Protein AF-A0A4R2JTP0-F1 (afdb_monomer_lite)

Foldseek 3Di:
DDDPDPPDQDWAWAKKWKDQFAPGHTDMFGADVNHGDDDDDPPPCPLQCCLCAPPCFVPVDFQQCSSDVPDDRPDTSQCRQCPPNNQKGKMKIKIKIAGPVRKIKMKIKIWMDGPPDPDIDIDIDIDTDDEPPPAHQADPVSGGDDPVVRVVD

Sequence (153 aa):
MTDLSVHSGRFRPVRAGVVNLWDYRDEEFVFADGRLVLRGPNGSGKTKALEVLFPFVLDGRIEPRRLNPFAGEDRTMKSNLLYRKQETAHAYVWLEFGHSSGEAVTVGVGLRAQRHNDKVTRWYFVVDGRVGVDFSLLGLDDRPLTRKQLVAQ

Secondary structure (DSSP, 8-state):
--------S--EEEEEEEEEETTEEEEEEE-BTTB-----STTSSHHHHHHHHTTHHHH----HHHH-TTS-TT--HHHHHTGGG-SEEEEEEEEEEE-TTS-EEEEEEEEEEETTEEEEEEEEEEEES-BTTTB-SB-TTSPBPPHHHHHT-

pLDDT: mean 90.58, std 12.99, range [40.12, 98.75]

Organism: NCBI:txid1213861

InterPro domains:
  IPR027417 P-loop containing nucleoside triphosphate hydrolase [G3DSA:3.40.50.300] (15-134)
  IPR027417 P-loop containing nucleoside triphosphate hydrolase [SSF52540] (24-129)

Structure (mmCIF, N/CA/C/O backbone):
data_AF-A0A4R2JTP0-F1
#
_entry.id   AF-A0A4R2JTP0-F1
#
loop_
_atom_site.group_PDB
_atom_site.id
_atom_site.type_symbol
_atom_site.label_atom_id
_atom_site.label_alt_id
_atom_site.label_comp_id
_atom_site.label_asym_id
_atom_site.label_entity_id
_atom_site.label_seq_id
_atom_site.pdbx_PDB_ins_code
_atom_site.Cartn_x
_atom_site.Cartn_y
_atom_site.Cartn_z
_atom_site.occupancy
_atom_site.B_iso_or_equiv
_atom_site.auth_seq_id
_atom_site.auth_comp_id
_atom_site.auth_asym_id
_atom_site.auth_atom_id
_atom_site.pdbx_PDB_model_num
ATOM 1 N N . MET A 1 1 ? -22.615 -23.995 25.212 1.00 42.88 1 MET A N 1
ATOM 2 C CA . MET A 1 1 ? -21.839 -23.666 24.000 1.00 42.88 1 MET A CA 1
ATOM 3 C C . MET A 1 1 ? -21.097 -22.388 24.323 1.00 42.88 1 MET A C 1
ATOM 5 O O . MET A 1 1 ? -21.722 -21.350 24.465 1.00 42.88 1 MET A O 1
ATOM 9 N N . THR A 1 2 ? -19.834 -22.543 24.696 1.00 40.12 2 THR A N 1
ATOM 10 C CA . THR A 1 2 ? -19.049 -21.566 25.452 1.00 40.12 2 THR A CA 1
ATOM 11 C C . THR A 1 2 ? -18.760 -20.335 24.603 1.00 40.12 2 THR A C 1
ATOM 13 O O . THR A 1 2 ? -18.307 -20.462 23.469 1.00 40.12 2 THR A O 1
ATOM 16 N N . ASP A 1 3 ? -19.063 -19.175 25.182 1.00 43.03 3 ASP A N 1
ATOM 17 C CA . ASP A 1 3 ? -18.752 -17.832 24.707 1.00 43.03 3 ASP A CA 1
ATOM 18 C C . ASP A 1 3 ? -17.303 -17.773 24.200 1.00 43.03 3 ASP A C 1
ATOM 20 O O . ASP A 1 3 ? -16.346 -17.870 24.976 1.00 43.03 3 ASP A O 1
ATOM 24 N N . LEU A 1 4 ? -17.148 -17.696 22.875 1.00 50.38 4 LEU A N 1
ATOM 25 C CA . LEU A 1 4 ? -15.870 -17.479 22.206 1.00 50.38 4 LEU A CA 1
ATOM 26 C C . LEU A 1 4 ? -15.498 -16.015 22.386 1.00 50.38 4 LEU A C 1
ATOM 28 O O . LEU A 1 4 ? -15.491 -15.237 21.441 1.00 50.38 4 LEU A O 1
ATOM 32 N N . SER A 1 5 ? -15.160 -15.678 23.625 1.00 46.91 5 SER A N 1
ATOM 33 C CA . SER A 1 5 ? -14.321 -14.559 23.997 1.00 46.91 5 SER A CA 1
ATOM 34 C C . SER A 1 5 ? -14.683 -13.224 23.342 1.00 46.91 5 SER A C 1
ATOM 36 O O . SER A 1 5 ? -14.262 -12.908 22.226 1.00 46.91 5 SER A O 1
ATOM 38 N N . VAL A 1 6 ? -15.300 -12.353 24.135 1.00 51.41 6 VAL A N 1
ATOM 39 C CA . VAL A 1 6 ? -15.104 -10.902 24.049 1.00 51.41 6 VAL A CA 1
ATOM 40 C C . VAL A 1 6 ? -13.600 -10.616 24.186 1.00 51.41 6 VAL A C 1
ATOM 42 O O . VAL A 1 6 ? -13.085 -10.275 25.248 1.00 51.41 6 VAL A O 1
ATOM 45 N N . HIS A 1 7 ? -12.828 -10.842 23.127 1.00 51.69 7 HIS A N 1
ATOM 46 C CA . HIS A 1 7 ? -11.401 -10.591 23.136 1.00 51.69 7 HIS A CA 1
ATOM 47 C C . HIS A 1 7 ? -11.150 -9.147 22.725 1.00 51.69 7 HIS A C 1
ATOM 49 O O . HIS A 1 7 ? -10.840 -8.855 21.576 1.00 51.69 7 HIS A O 1
ATOM 55 N N . SER A 1 8 ? -11.159 -8.314 23.769 1.00 58.25 8 SER A N 1
ATOM 56 C CA . SER A 1 8 ? -10.187 -7.250 24.017 1.00 58.25 8 SER A CA 1
ATOM 57 C C . SER A 1 8 ? -10.292 -6.038 23.099 1.00 58.25 8 SER A C 1
ATOM 59 O O . SER A 1 8 ? -10.086 -6.160 21.899 1.00 58.25 8 SER A O 1
ATOM 61 N N . GLY A 1 9 ? -10.459 -4.855 23.699 1.00 74.44 9 GLY A N 1
ATOM 62 C CA . GLY A 1 9 ? -10.287 -3.549 23.057 1.00 74.44 9 GLY A CA 1
ATOM 63 C C . GLY A 1 9 ? -8.864 -3.327 22.520 1.00 74.44 9 GLY A C 1
ATOM 64 O O . GLY A 1 9 ? -8.085 -2.547 23.052 1.00 74.44 9 GLY A O 1
ATOM 65 N N . ARG A 1 10 ? -8.487 -4.093 21.498 1.00 90.81 10 ARG A N 1
ATOM 66 C CA . ARG A 1 10 ? -7.227 -4.032 20.764 1.00 90.81 10 ARG A CA 1
ATOM 67 C C . ARG A 1 10 ? -7.553 -3.855 19.297 1.00 90.81 10 ARG A C 1
ATOM 69 O O . ARG A 1 10 ? -8.501 -4.445 18.784 1.00 90.81 10 ARG A O 1
ATOM 76 N N . PHE A 1 11 ? -6.707 -3.093 18.630 1.00 95.62 11 PHE A N 1
ATOM 77 C CA . PHE A 1 11 ? -6.718 -2.983 17.186 1.00 95.62 11 PHE A CA 1
ATOM 78 C C . PHE A 1 11 ? -6.391 -4.334 16.541 1.00 95.62 11 PHE A C 1
ATOM 80 O O . PHE A 1 11 ? -5.451 -5.024 16.948 1.00 95.62 11 PHE A O 1
ATOM 87 N N . ARG A 1 12 ? -7.176 -4.715 15.532 1.00 96.62 12 ARG A N 1
ATOM 88 C CA . ARG A 1 12 ? -6.968 -5.916 14.711 1.00 96.62 12 ARG A CA 1
ATOM 89 C C . ARG A 1 12 ? -6.923 -5.523 13.243 1.00 96.62 12 ARG A C 1
ATOM 91 O O . ARG A 1 12 ? -7.680 -4.634 12.868 1.00 96.62 12 ARG A O 1
ATOM 98 N N . PRO A 1 13 ? -6.094 -6.169 12.408 1.00 97.50 13 PRO A N 1
ATOM 99 C CA . PRO A 1 13 ? -6.123 -5.903 10.979 1.00 97.50 13 PRO A CA 1
ATOM 100 C C . PRO A 1 13 ? -7.497 -6.289 10.420 1.00 97.50 13 PRO A C 1
ATOM 102 O O . PRO A 1 13 ? -8.005 -7.375 10.706 1.00 97.50 13 PRO A O 1
ATOM 105 N N . VAL A 1 14 ? -8.104 -5.383 9.661 1.00 98.06 14 VAL A N 1
ATOM 106 C CA . VAL A 1 14 ? -9.443 -5.558 9.070 1.00 98.06 14 VAL A CA 1
ATOM 107 C C . VAL A 1 14 ? -9.396 -5.518 7.551 1.00 98.06 14 VAL A C 1
ATOM 109 O O . VAL A 1 14 ? -10.106 -6.281 6.895 1.00 98.06 14 VAL A O 1
ATOM 112 N N . ARG A 1 15 ? -8.518 -4.685 6.987 1.00 98.06 15 ARG A N 1
ATOM 113 C CA . ARG A 1 15 ? -8.295 -4.564 5.549 1.00 98.06 15 ARG A CA 1
ATOM 114 C C . ARG A 1 15 ? -6.833 -4.285 5.264 1.00 98.06 15 ARG A C 1
ATOM 116 O O . ARG A 1 15 ? -6.119 -3.753 6.106 1.00 98.06 15 ARG A O 1
ATOM 123 N N . ALA A 1 16 ? -6.390 -4.626 4.072 1.00 98.50 16 ALA A N 1
ATOM 124 C CA . ALA A 1 16 ? -5.113 -4.194 3.538 1.00 98.50 16 ALA A CA 1
ATOM 125 C C . ALA A 1 16 ? -5.263 -3.970 2.042 1.00 98.50 16 ALA A C 1
ATOM 127 O O . ALA A 1 16 ? -6.181 -4.519 1.437 1.00 98.50 16 ALA A O 1
ATOM 128 N N . GLY A 1 17 ? -4.351 -3.234 1.427 1.00 98.00 17 GLY A N 1
ATOM 129 C CA . GLY A 1 17 ? -4.448 -3.019 -0.006 1.00 98.00 17 GLY A CA 1
ATOM 130 C C . GLY A 1 17 ? -3.147 -2.641 -0.677 1.00 98.00 17 GLY A C 1
ATOM 131 O O . GLY A 1 17 ? -2.144 -2.307 -0.036 1.00 98.00 17 GLY A O 1
ATOM 132 N N . VAL A 1 18 ? -3.182 -2.749 -2.000 1.00 98.12 18 VAL A N 1
ATOM 133 C CA . VAL A 1 18 ? -2.064 -2.498 -2.904 1.00 98.12 18 VAL A CA 1
ATOM 134 C C . VAL A 1 18 ? -2.559 -1.628 -4.053 1.00 98.12 18 VAL A C 1
ATOM 136 O O . VAL A 1 18 ? -3.435 -2.026 -4.817 1.00 98.12 18 VAL A O 1
ATOM 139 N N . VAL A 1 19 ? -1.954 -0.452 -4.195 1.00 98.12 19 VAL A N 1
ATOM 140 C CA . VAL A 1 19 ? -2.316 0.557 -5.191 1.00 98.12 19 VAL A CA 1
ATOM 141 C C . VAL A 1 19 ? -1.153 0.763 -6.155 1.00 98.12 19 VAL A C 1
ATOM 143 O O . VAL A 1 19 ? -0.056 1.129 -5.725 1.00 98.12 19 VAL A O 1
ATOM 146 N N . ASN A 1 20 ? -1.404 0.570 -7.452 1.00 97.00 20 ASN A N 1
ATOM 147 C CA . ASN A 1 20 ? -0.473 0.769 -8.571 1.00 97.00 20 ASN A CA 1
ATOM 148 C C . ASN A 1 20 ? 0.919 0.141 -8.359 1.00 97.00 20 ASN A C 1
ATOM 150 O O . ASN A 1 20 ? 1.955 0.771 -8.587 1.00 97.00 20 ASN A O 1
ATOM 154 N N . LEU A 1 21 ? 0.952 -1.109 -7.898 1.00 95.38 21 LEU A N 1
ATOM 155 C CA . LEU A 1 21 ? 2.185 -1.865 -7.702 1.00 95.38 21 LEU A CA 1
ATOM 156 C C . LEU A 1 21 ? 2.069 -3.221 -8.386 1.00 95.38 21 LEU A C 1
ATOM 158 O O . LEU A 1 21 ? 1.197 -4.023 -8.057 1.00 95.38 21 LEU A O 1
ATOM 162 N N . TRP A 1 22 ? 2.992 -3.500 -9.309 1.00 92.81 22 TRP A N 1
ATOM 163 C CA . TRP A 1 22 ? 2.861 -4.624 -10.234 1.00 92.81 22 TRP A CA 1
ATOM 164 C C . TRP A 1 22 ? 1.517 -4.529 -10.994 1.00 92.81 22 TRP A C 1
ATOM 166 O O . TRP A 1 22 ? 1.154 -3.444 -11.431 1.00 92.81 22 TRP A O 1
ATOM 176 N N . ASP A 1 23 ? 0.798 -5.629 -11.205 1.00 91.31 23 ASP A N 1
ATOM 177 C CA . ASP A 1 23 ? -0.478 -5.657 -11.934 1.00 91.31 23 ASP A CA 1
ATOM 178 C C . ASP A 1 23 ? -1.685 -5.245 -11.066 1.00 91.31 23 ASP A C 1
ATOM 180 O O . ASP A 1 23 ? -2.815 -5.245 -11.549 1.00 91.31 23 ASP A O 1
ATOM 184 N N . TYR A 1 24 ? -1.461 -4.879 -9.796 1.00 93.81 24 TYR A N 1
ATOM 185 C CA . TYR A 1 24 ? -2.509 -4.374 -8.909 1.00 93.81 24 TYR A CA 1
ATOM 186 C C . TYR A 1 24 ? -2.747 -2.886 -9.161 1.00 93.81 24 TYR A C 1
ATOM 188 O O . TYR A 1 24 ? -1.829 -2.071 -9.031 1.00 93.81 24 TYR A O 1
ATOM 196 N N . ARG A 1 25 ? -3.989 -2.537 -9.506 1.00 94.19 25 ARG A N 1
ATOM 197 C CA . ARG A 1 25 ? -4.433 -1.149 -9.698 1.00 94.19 25 ARG A CA 1
ATOM 198 C C . ARG A 1 25 ? -4.862 -0.527 -8.371 1.00 94.19 25 ARG A C 1
ATOM 200 O O . ARG A 1 25 ? -4.241 0.437 -7.943 1.00 94.19 25 ARG A O 1
ATOM 207 N N . ASP A 1 26 ? -5.870 -1.122 -7.748 1.00 96.69 26 ASP A N 1
ATOM 208 C CA . ASP A 1 26 ? -6.445 -0.743 -6.457 1.00 96.69 26 ASP A CA 1
ATOM 209 C C . ASP A 1 26 ? -7.068 -2.000 -5.834 1.00 96.69 26 ASP A C 1
ATOM 211 O O . ASP A 1 26 ? -8.263 -2.255 -5.946 1.00 96.69 26 ASP A O 1
ATOM 215 N N . GLU A 1 27 ? -6.210 -2.892 -5.342 1.00 96.56 27 GLU A N 1
ATOM 216 C CA . GLU A 1 27 ? -6.638 -4.191 -4.822 1.00 96.56 27 GLU A CA 1
ATOM 217 C C . GLU A 1 27 ? -6.798 -4.125 -3.305 1.00 96.56 27 GLU A C 1
ATOM 219 O O . GLU A 1 27 ? -5.861 -3.733 -2.602 1.00 96.56 27 GLU A O 1
ATOM 224 N N . GLU A 1 28 ? -7.949 -4.575 -2.802 1.00 97.00 28 GLU A N 1
ATOM 225 C CA . GLU A 1 28 ? -8.245 -4.669 -1.374 1.00 97.00 28 GLU A CA 1
ATOM 226 C C . GLU A 1 28 ? -8.370 -6.126 -0.908 1.00 97.00 28 GLU A C 1
ATOM 228 O O . GLU A 1 28 ? -8.999 -6.976 -1.536 1.00 97.00 28 GLU A O 1
ATOM 233 N N . PHE A 1 29 ? -7.819 -6.401 0.270 1.00 96.88 29 PHE A N 1
ATOM 234 C CA . PHE A 1 29 ? -7.877 -7.685 0.950 1.00 96.88 29 PHE A CA 1
ATOM 235 C C . PHE A 1 29 ? -8.567 -7.519 2.300 1.00 96.88 29 PHE A C 1
ATOM 237 O O . PHE A 1 29 ? -8.114 -6.748 3.144 1.00 96.88 29 PHE A O 1
ATOM 244 N N . VAL A 1 30 ? -9.633 -8.283 2.534 1.00 96.75 30 VAL A N 1
ATOM 245 C CA . VAL A 1 30 ? -10.393 -8.249 3.792 1.00 96.75 30 VAL A CA 1
ATOM 246 C C . VAL A 1 30 ? -9.926 -9.358 4.731 1.00 96.75 30 VAL A C 1
ATOM 248 O O . VAL A 1 30 ? -9.686 -10.495 4.315 1.00 96.75 30 VAL A O 1
ATOM 251 N N . PHE A 1 31 ? -9.816 -9.026 6.013 1.00 97.19 31 PHE A N 1
ATOM 252 C CA . PHE A 1 31 ? -9.439 -9.953 7.070 1.00 97.19 31 PHE A CA 1
ATOM 253 C C . PHE A 1 31 ? -10.691 -10.462 7.783 1.00 97.19 31 PHE A C 1
ATOM 255 O O . PHE A 1 31 ? -11.589 -9.697 8.127 1.00 97.19 31 PHE A O 1
ATOM 262 N N . ALA A 1 32 ? -10.721 -11.760 8.065 1.00 94.56 32 ALA A N 1
ATOM 263 C CA . ALA A 1 32 ? -11.708 -12.371 8.941 1.00 94.56 32 ALA A CA 1
ATOM 264 C C . ALA A 1 32 ? -11.061 -12.591 10.308 1.00 94.56 32 ALA A C 1
ATOM 266 O O . ALA A 1 32 ? -10.118 -13.373 10.431 1.00 94.56 32 ALA A O 1
ATOM 267 N N . ASP A 1 33 ? -11.541 -11.880 11.327 1.00 91.00 33 ASP A N 1
ATOM 268 C CA . ASP A 1 33 ? -11.025 -11.977 12.697 1.00 91.00 33 ASP A CA 1
ATOM 269 C C . ASP A 1 33 ? -9.496 -11.772 12.801 1.00 91.00 33 ASP A C 1
ATOM 271 O O . ASP A 1 33 ? -8.764 -12.533 13.436 1.00 91.00 33 ASP A O 1
ATOM 275 N N . GLY A 1 34 ? -8.977 -10.764 12.095 1.00 94.31 34 GLY A N 1
ATOM 276 C CA . GLY A 1 34 ? -7.542 -10.482 12.052 1.00 94.31 34 GLY A CA 1
ATOM 277 C C . GLY A 1 34 ? -6.717 -11.457 11.205 1.00 94.31 34 GLY A C 1
ATOM 278 O O . GLY A 1 34 ? -5.487 -11.396 11.234 1.00 94.31 34 GLY A O 1
ATOM 279 N N . ARG A 1 35 ? -7.354 -12.352 10.439 1.00 95.00 35 ARG A N 1
ATOM 280 C CA . ARG A 1 35 ? -6.684 -13.353 9.596 1.00 95.00 35 ARG A CA 1
ATOM 281 C C . ARG A 1 35 ? -6.983 -13.119 8.121 1.00 95.00 35 ARG A C 1
ATOM 283 O O . ARG A 1 35 ? -8.130 -12.905 7.742 1.00 95.00 35 ARG A O 1
ATOM 290 N N . LEU A 1 36 ? -5.956 -13.240 7.285 1.00 95.12 36 LEU A N 1
ATOM 291 C CA . LEU A 1 36 ? -6.072 -13.177 5.830 1.00 95.12 36 LEU A CA 1
ATOM 292 C C . LEU A 1 36 ? -5.887 -14.570 5.223 1.00 95.12 36 LEU A C 1
ATOM 294 O O . LEU A 1 36 ? -4.919 -15.265 5.532 1.00 95.12 36 LEU A O 1
ATOM 298 N N . VAL A 1 37 ? -6.797 -14.963 4.330 1.00 94.31 37 VAL A N 1
ATOM 299 C CA . VAL A 1 37 ? -6.693 -16.197 3.541 1.00 94.31 37 VAL A CA 1
ATOM 300 C C . VAL A 1 37 ? -6.821 -15.852 2.064 1.00 94.31 37 VAL A C 1
ATOM 302 O O . VAL A 1 37 ? -7.863 -15.381 1.623 1.00 94.31 37 VAL A O 1
ATOM 305 N N . LEU A 1 38 ? -5.782 -16.146 1.283 1.00 91.81 38 LEU A N 1
ATOM 306 C CA . LEU A 1 38 ? -5.800 -15.973 -0.169 1.00 91.81 38 LEU A CA 1
ATOM 307 C C . LEU A 1 38 ? -6.117 -17.311 -0.845 1.00 91.81 38 LEU A C 1
ATOM 309 O O . LEU A 1 38 ? -5.347 -18.267 -0.727 1.00 91.81 38 LEU A O 1
ATOM 313 N N . ARG A 1 39 ? -7.237 -17.393 -1.572 1.00 91.44 39 ARG A N 1
ATOM 314 C CA . ARG A 1 39 ? -7.638 -18.587 -2.339 1.00 91.44 39 ARG A CA 1
ATOM 315 C C . ARG A 1 39 ? -7.806 -18.267 -3.819 1.00 91.44 39 ARG A C 1
ATOM 317 O O . ARG A 1 39 ? -8.108 -17.144 -4.191 1.00 91.44 39 ARG A O 1
ATOM 324 N N . GLY A 1 40 ? -7.593 -19.274 -4.659 1.00 89.94 40 GLY A N 1
ATOM 325 C CA . GLY A 1 4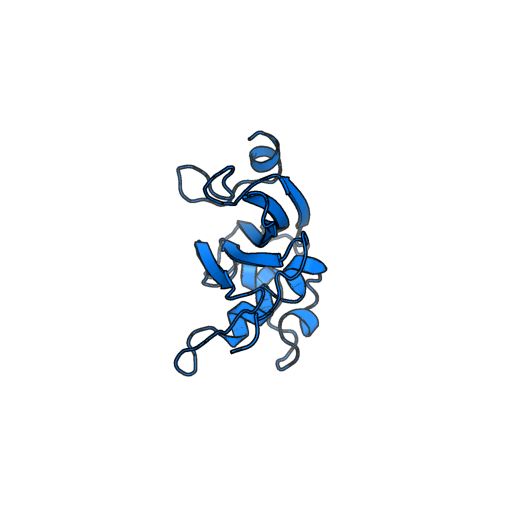0 ? -7.754 -19.174 -6.108 1.00 89.94 40 GLY A CA 1
ATOM 326 C C . GLY A 1 40 ? -6.877 -20.179 -6.860 1.00 89.94 40 GLY A C 1
ATOM 327 O O . GLY A 1 40 ? -6.008 -20.801 -6.238 1.00 89.94 40 GLY A O 1
ATOM 328 N N . PRO A 1 41 ? -7.051 -20.327 -8.183 1.00 91.50 41 PRO A N 1
ATOM 329 C CA . PRO A 1 41 ? -6.244 -21.218 -9.022 1.00 91.50 41 PRO A CA 1
ATOM 330 C C . PRO A 1 41 ? -4.747 -20.877 -9.025 1.00 91.50 41 PRO A C 1
ATOM 332 O O . PRO A 1 41 ? -4.341 -19.768 -8.669 1.00 91.50 41 PRO A O 1
ATOM 335 N N . ASN A 1 42 ? -3.889 -21.808 -9.443 1.00 87.56 42 ASN A N 1
ATOM 336 C CA . ASN A 1 42 ? -2.466 -21.510 -9.645 1.00 87.56 42 ASN A CA 1
ATOM 337 C C . ASN A 1 42 ? -2.291 -20.358 -10.649 1.00 87.56 42 ASN A C 1
ATOM 339 O O . ASN A 1 42 ? -3.018 -20.271 -11.631 1.00 87.56 42 ASN A O 1
ATOM 343 N N . GLY A 1 43 ? -1.354 -19.448 -10.368 1.00 82.50 43 GLY A N 1
ATOM 344 C CA . GLY A 1 43 ? -1.135 -18.252 -11.189 1.00 82.50 43 GLY A CA 1
ATOM 345 C C . GLY A 1 43 ? -2.058 -17.062 -10.890 1.00 82.50 43 GLY A C 1
ATOM 346 O O . GLY A 1 43 ? -1.807 -15.983 -11.407 1.00 82.50 43 GLY A O 1
ATOM 347 N N . SER A 1 44 ? -3.048 -17.188 -9.996 1.00 85.00 44 SER A N 1
ATOM 348 C CA . SER A 1 44 ? -4.001 -16.108 -9.665 1.00 85.00 44 SER A CA 1
ATOM 349 C C . SER A 1 44 ? -3.429 -14.942 -8.831 1.00 85.00 44 SER A C 1
ATOM 351 O O . SER A 1 44 ? -4.185 -14.231 -8.183 1.00 85.00 44 SER A O 1
ATOM 353 N N . GLY A 1 45 ? -2.105 -14.804 -8.725 1.00 84.44 45 GLY A N 1
ATOM 354 C CA . GLY A 1 45 ? -1.475 -13.703 -7.984 1.00 84.44 45 GLY A CA 1
ATOM 355 C C . GLY A 1 45 ? -1.339 -13.869 -6.462 1.00 84.44 45 GLY A C 1
ATOM 356 O O . GLY A 1 45 ? -0.693 -13.032 -5.849 1.00 84.44 45 GLY A O 1
ATOM 357 N N . LYS A 1 46 ? -1.825 -14.952 -5.830 1.00 90.31 46 LYS A N 1
ATOM 358 C CA . LYS A 1 46 ? -1.762 -15.142 -4.352 1.00 90.31 46 LYS A CA 1
ATOM 359 C C . LYS A 1 46 ? -0.369 -14.931 -3.746 1.00 90.31 46 LYS A C 1
ATOM 361 O O . LYS A 1 46 ? -0.209 -14.155 -2.812 1.00 90.31 46 LYS A O 1
ATOM 366 N N . THR A 1 47 ? 0.644 -15.615 -4.285 1.00 88.81 47 THR A N 1
ATOM 367 C CA . THR A 1 47 ? 2.032 -15.450 -3.830 1.00 88.81 47 THR A CA 1
ATOM 368 C C . THR A 1 47 ? 2.489 -14.018 -4.060 1.00 88.81 47 THR A C 1
ATOM 370 O O . THR A 1 47 ? 3.035 -13.405 -3.155 1.00 88.81 47 THR A O 1
ATOM 373 N N . LYS A 1 48 ? 2.175 -13.451 -5.231 1.00 88.69 48 LYS A N 1
ATOM 374 C CA . LYS A 1 48 ? 2.554 -12.085 -5.584 1.00 88.69 48 LYS A CA 1
ATOM 375 C C . LYS A 1 48 ? 1.919 -11.033 -4.669 1.00 88.69 48 LYS A C 1
ATOM 377 O O . LYS A 1 48 ? 2.577 -10.049 -4.362 1.00 88.69 48 LYS A O 1
ATOM 382 N N . ALA A 1 49 ? 0.677 -11.238 -4.224 1.00 90.19 49 ALA A N 1
ATOM 383 C CA . ALA A 1 49 ? 0.027 -10.390 -3.229 1.00 90.19 49 ALA A CA 1
ATOM 384 C C . ALA A 1 49 ? 0.829 -10.393 -1.925 1.00 90.19 49 ALA A C 1
ATOM 386 O O . ALA A 1 49 ? 1.211 -9.333 -1.448 1.00 90.19 49 ALA A O 1
ATOM 387 N N . LEU A 1 50 ? 1.162 -11.576 -1.394 1.00 89.19 50 LEU A N 1
ATOM 388 C CA . LEU A 1 50 ? 1.958 -11.675 -0.168 1.00 89.19 50 LEU A CA 1
ATOM 389 C C . LEU A 1 50 ? 3.347 -11.058 -0.342 1.00 89.19 50 LEU A C 1
ATOM 391 O O . LEU A 1 50 ? 3.739 -10.261 0.493 1.00 89.19 50 LEU A O 1
ATOM 395 N N . GLU A 1 51 ? 4.037 -11.340 -1.447 1.00 88.38 51 GLU A N 1
ATOM 396 C CA . GLU A 1 51 ? 5.358 -10.787 -1.785 1.00 88.38 51 GLU A CA 1
ATOM 397 C C . GLU A 1 51 ? 5.441 -9.254 -1.690 1.00 88.38 51 GLU A C 1
ATOM 399 O O . GLU A 1 51 ? 6.469 -8.714 -1.281 1.00 88.38 51 GLU A O 1
ATOM 404 N N . VAL A 1 52 ? 4.381 -8.545 -2.099 1.00 91.25 52 VAL A N 1
ATOM 405 C CA . VAL A 1 52 ? 4.353 -7.072 -2.104 1.00 91.25 52 VAL A CA 1
ATOM 406 C C . VAL A 1 52 ? 3.589 -6.473 -0.924 1.00 91.25 52 VAL A C 1
ATOM 408 O O . VAL A 1 52 ? 3.705 -5.274 -0.694 1.00 91.25 52 VAL A O 1
ATOM 411 N N . LEU A 1 53 ? 2.839 -7.284 -0.175 1.00 93.62 53 LEU A N 1
ATOM 412 C CA . LEU A 1 53 ? 2.056 -6.853 0.982 1.00 93.62 53 LEU A CA 1
ATOM 413 C C . LEU A 1 53 ? 2.772 -7.148 2.305 1.00 93.62 53 LEU A C 1
ATOM 415 O O . LEU A 1 53 ? 3.019 -6.236 3.090 1.00 93.62 53 LEU A O 1
ATOM 419 N N . PHE A 1 54 ? 3.144 -8.408 2.552 1.00 90.81 54 PHE A N 1
ATOM 420 C CA . PHE A 1 54 ? 3.722 -8.869 3.817 1.00 90.81 54 PHE A CA 1
ATOM 421 C C . PHE A 1 54 ? 5.111 -9.501 3.628 1.00 90.81 54 PHE A C 1
ATOM 423 O O . PHE A 1 54 ? 5.283 -10.384 2.796 1.00 90.81 54 PHE A O 1
ATOM 430 N N . PRO A 1 55 ? 6.114 -9.133 4.447 1.00 91.38 55 PRO A N 1
ATOM 431 C CA . PRO A 1 55 ? 6.054 -8.215 5.590 1.00 91.38 55 PRO A CA 1
ATOM 432 C C . PRO A 1 55 ? 6.174 -6.728 5.203 1.00 91.38 55 PRO A C 1
ATOM 434 O O . PRO A 1 55 ? 6.230 -5.883 6.092 1.00 91.38 55 PRO A O 1
ATOM 437 N N . PHE A 1 56 ? 6.220 -6.413 3.904 1.00 94.62 56 PHE A N 1
ATOM 438 C CA . PHE A 1 56 ? 6.588 -5.095 3.378 1.00 94.62 56 PHE A CA 1
ATOM 439 C C . PHE A 1 56 ? 5.818 -3.917 3.991 1.00 94.62 56 PHE A C 1
ATOM 441 O O . PHE A 1 56 ? 6.429 -2.903 4.320 1.00 94.62 56 PHE A O 1
ATOM 448 N N . VAL A 1 57 ? 4.504 -4.040 4.194 1.00 96.62 57 VAL A N 1
ATOM 449 C CA . VAL A 1 57 ? 3.678 -2.965 4.770 1.00 96.62 57 VAL A CA 1
ATOM 450 C C . VAL A 1 57 ? 4.117 -2.556 6.182 1.00 96.62 57 VAL A C 1
ATOM 452 O O . VAL A 1 57 ? 3.869 -1.431 6.602 1.00 96.62 57 VAL A O 1
ATOM 455 N N . LEU A 1 58 ? 4.799 -3.452 6.904 1.00 94.56 58 LEU A N 1
ATOM 456 C CA . LEU A 1 58 ? 5.257 -3.230 8.275 1.00 94.56 58 LEU A CA 1
ATOM 457 C C . LEU A 1 58 ? 6.705 -2.733 8.355 1.00 94.56 58 LEU A C 1
ATOM 459 O O . LEU A 1 58 ? 7.054 -2.050 9.313 1.00 94.56 58 LEU A O 1
ATOM 463 N N . ASP A 1 59 ? 7.562 -3.089 7.396 1.00 94.44 59 ASP A N 1
ATOM 464 C CA . ASP A 1 59 ? 9.007 -2.827 7.484 1.00 94.44 59 ASP A CA 1
ATOM 465 C C . ASP A 1 59 ? 9.578 -1.964 6.349 1.00 94.44 59 ASP A C 1
ATOM 467 O O . ASP A 1 59 ? 10.721 -1.506 6.431 1.00 94.44 59 ASP A O 1
ATOM 471 N N . GLY A 1 60 ? 8.812 -1.751 5.277 1.00 95.06 60 GLY A N 1
ATOM 472 C CA . GLY A 1 60 ? 9.213 -0.979 4.106 1.00 95.06 60 GLY A CA 1
ATOM 473 C C . GLY A 1 60 ? 10.427 -1.518 3.352 1.00 95.06 60 GLY A C 1
ATOM 474 O O . GLY A 1 60 ? 11.028 -0.772 2.567 1.00 95.06 60 GLY A O 1
ATOM 475 N N . ARG A 1 61 ? 10.843 -2.767 3.578 1.00 93.69 61 ARG A N 1
ATOM 476 C CA . ARG A 1 61 ? 12.074 -3.340 3.017 1.00 93.69 61 ARG A CA 1
ATOM 477 C C . ARG A 1 61 ? 11.886 -3.767 1.564 1.00 93.69 61 ARG A C 1
ATOM 479 O O . ARG A 1 61 ? 10.989 -4.535 1.244 1.00 93.69 61 ARG A O 1
ATOM 486 N N . ILE A 1 62 ? 12.753 -3.276 0.678 1.00 93.25 62 ILE A N 1
ATOM 487 C CA . ILE A 1 62 ? 12.609 -3.431 -0.784 1.00 93.25 62 ILE A CA 1
ATOM 488 C C . ILE A 1 62 ? 13.690 -4.292 -1.430 1.00 93.25 62 ILE A C 1
ATOM 490 O O . ILE A 1 62 ? 13.747 -4.389 -2.657 1.00 93.25 62 ILE A O 1
ATOM 494 N N . GLU A 1 63 ? 14.592 -4.857 -0.632 1.00 90.38 63 GLU A N 1
ATOM 495 C CA . GLU A 1 63 ? 15.627 -5.749 -1.135 1.00 90.38 63 GLU A CA 1
ATOM 496 C C . GLU A 1 63 ? 14.963 -6.938 -1.855 1.00 90.38 63 GLU A C 1
ATOM 498 O O . GLU A 1 63 ? 14.035 -7.516 -1.290 1.00 90.38 63 GLU A O 1
ATOM 503 N N . PRO A 1 64 ? 15.415 -7.345 -3.058 1.00 87.25 64 PRO A N 1
ATOM 504 C CA . PRO A 1 64 ? 14.745 -8.382 -3.854 1.00 87.25 64 PRO A CA 1
ATOM 505 C C . PRO A 1 64 ? 14.433 -9.668 -3.076 1.00 87.25 64 PRO A C 1
ATOM 507 O O . PRO A 1 64 ? 13.306 -10.153 -3.111 1.00 87.25 64 PRO A O 1
ATOM 510 N N . ARG A 1 65 ? 15.374 -10.136 -2.246 1.00 84.50 65 ARG A N 1
ATOM 511 C CA . ARG A 1 65 ? 15.205 -11.291 -1.340 1.00 84.50 65 ARG A CA 1
ATOM 512 C C . ARG A 1 65 ? 14.040 -11.186 -0.341 1.00 84.50 65 ARG A C 1
ATOM 514 O O . ARG A 1 65 ? 13.626 -12.196 0.214 1.00 84.50 65 ARG A O 1
ATOM 521 N N . ARG A 1 66 ? 13.554 -9.975 -0.042 1.00 84.75 66 ARG A N 1
ATOM 522 C CA . ARG A 1 66 ? 12.384 -9.729 0.825 1.00 84.75 66 ARG A CA 1
ATOM 523 C C . ARG A 1 66 ? 11.076 -9.818 0.044 1.00 84.75 66 ARG A C 1
ATOM 525 O O . ARG A 1 66 ? 10.065 -10.179 0.628 1.00 84.75 66 ARG A O 1
ATOM 532 N N . LEU A 1 67 ? 11.119 -9.495 -1.248 1.00 80.44 67 LEU A N 1
ATOM 533 C CA . LEU A 1 67 ? 9.967 -9.478 -2.148 1.00 80.44 67 LEU A CA 1
ATOM 534 C C . LEU A 1 67 ? 9.772 -10.805 -2.865 1.00 80.44 67 LEU A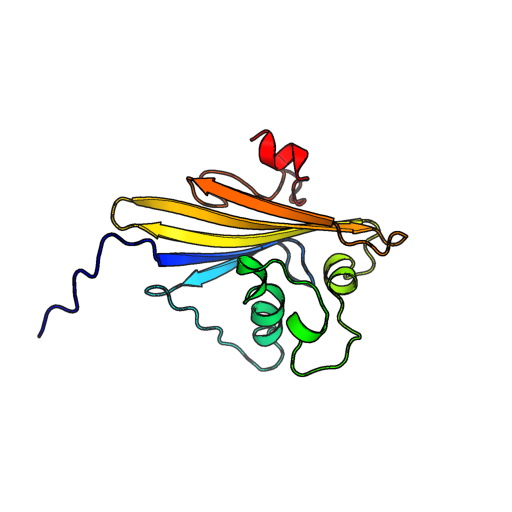 C 1
ATOM 536 O O . LEU A 1 67 ? 8.695 -11.061 -3.367 1.00 80.44 67 LEU A O 1
ATOM 540 N N . ASN A 1 68 ? 10.800 -11.640 -2.959 1.00 75.00 68 ASN A N 1
ATOM 541 C CA . ASN A 1 68 ? 10.657 -13.009 -3.416 1.00 75.00 68 ASN A CA 1
ATOM 542 C C . ASN A 1 68 ? 11.733 -13.876 -2.751 1.00 75.00 68 ASN A C 1
ATOM 544 O O . ASN A 1 68 ? 12.865 -13.914 -3.226 1.00 75.00 68 ASN A O 1
ATOM 548 N N . PRO A 1 69 ? 11.417 -14.563 -1.643 1.00 60.22 69 PRO A N 1
ATOM 549 C CA . PRO A 1 69 ? 12.386 -15.433 -0.983 1.00 60.22 69 PRO A CA 1
ATOM 550 C C . PRO A 1 69 ? 12.633 -16.746 -1.749 1.00 60.22 69 PRO A C 1
ATOM 552 O O . PRO A 1 69 ? 13.535 -17.492 -1.380 1.00 60.22 69 PRO A O 1
ATOM 555 N N .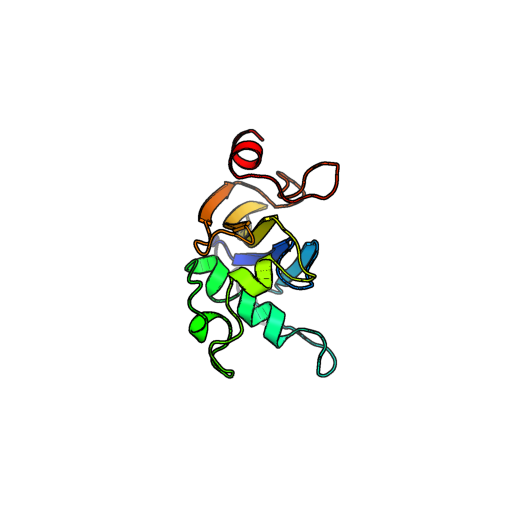 PHE A 1 70 ? 11.847 -17.040 -2.794 1.00 60.69 70 PHE A N 1
ATOM 556 C CA . PHE A 1 70 ? 11.874 -18.304 -3.539 1.00 60.69 70 PHE A CA 1
ATOM 557 C C . PHE A 1 70 ? 12.388 -18.170 -4.987 1.00 60.69 70 PHE A C 1
ATOM 559 O O . PHE A 1 70 ? 12.496 -19.182 -5.678 1.00 60.69 70 PHE A O 1
ATOM 566 N N . ALA A 1 71 ? 12.705 -16.962 -5.468 1.00 57.34 71 ALA A N 1
ATOM 567 C CA . ALA A 1 71 ? 13.208 -16.710 -6.821 1.00 57.34 71 ALA A CA 1
ATOM 568 C C . ALA A 1 71 ? 14.370 -15.701 -6.822 1.00 57.34 71 ALA A C 1
ATOM 570 O O . ALA A 1 71 ? 14.572 -14.977 -5.851 1.00 57.34 71 ALA A O 1
ATOM 571 N N . GLY A 1 72 ? 15.138 -15.679 -7.919 1.00 56.19 72 GLY A N 1
ATOM 572 C CA . GLY A 1 72 ? 16.345 -14.859 -8.082 1.00 56.19 72 GLY A CA 1
ATOM 573 C C . GLY A 1 72 ? 16.136 -13.343 -7.951 1.00 56.19 72 GLY A C 1
ATOM 574 O O . GLY A 1 72 ? 15.012 -12.839 -7.908 1.00 56.19 72 GLY A O 1
ATOM 575 N N . GLU A 1 73 ? 17.246 -12.602 -7.911 1.00 57.84 73 GLU A N 1
ATOM 576 C CA . GLU A 1 73 ? 17.299 -11.158 -7.611 1.00 57.84 73 GLU A CA 1
ATOM 577 C C . GLU A 1 73 ? 16.629 -10.242 -8.661 1.00 57.84 73 GLU A C 1
ATOM 579 O O . GLU A 1 73 ? 16.515 -9.033 -8.455 1.00 57.84 73 GLU A O 1
ATOM 584 N N . ASP A 1 74 ? 16.109 -10.804 -9.753 1.00 62.09 74 ASP A N 1
ATOM 585 C CA . ASP A 1 74 ? 15.613 -10.074 -10.928 1.00 62.09 74 ASP A CA 1
ATOM 586 C C . ASP A 1 74 ? 14.302 -9.294 -10.678 1.00 62.09 74 ASP A C 1
ATOM 588 O O . ASP A 1 74 ? 13.895 -8.439 -11.473 1.00 62.09 74 ASP A O 1
ATOM 592 N N . ARG A 1 75 ? 13.608 -9.553 -9.561 1.00 77.69 75 ARG A N 1
ATOM 593 C CA . ARG A 1 75 ? 12.311 -8.934 -9.219 1.00 77.69 75 ARG A CA 1
ATOM 594 C C . ARG A 1 75 ? 12.446 -7.822 -8.180 1.00 77.69 75 ARG A C 1
ATOM 596 O O . ARG A 1 75 ? 11.943 -7.915 -7.062 1.00 77.69 75 ARG A O 1
ATOM 603 N N . THR A 1 76 ? 13.121 -6.745 -8.566 1.00 90.75 76 THR A N 1
ATOM 604 C CA . THR A 1 76 ? 13.303 -5.556 -7.719 1.00 90.75 76 THR A CA 1
ATOM 605 C C . THR A 1 76 ? 11.991 -4.797 -7.462 1.00 90.75 76 THR A C 1
ATOM 607 O O . THR A 1 76 ? 11.043 -4.849 -8.245 1.00 90.75 76 THR A O 1
ATOM 610 N N . MET A 1 77 ? 11.931 -3.993 -6.392 1.00 94.31 77 MET A N 1
ATOM 611 C CA . MET A 1 77 ? 10.788 -3.089 -6.184 1.00 94.31 77 MET A CA 1
ATOM 612 C C . MET A 1 77 ? 10.620 -2.085 -7.334 1.00 94.31 77 MET A C 1
ATOM 614 O O . MET A 1 77 ? 9.497 -1.764 -7.715 1.00 94.31 77 MET A O 1
ATOM 618 N N . LYS A 1 78 ? 11.727 -1.619 -7.931 1.00 95.25 78 LYS A N 1
ATOM 619 C CA . LYS A 1 78 ? 11.693 -0.717 -9.091 1.00 95.25 78 LYS A CA 1
ATOM 620 C C . LYS A 1 78 ? 10.995 -1.375 -10.284 1.00 95.25 78 LYS A C 1
ATOM 622 O O . LYS A 1 78 ? 10.195 -0.709 -10.934 1.00 95.25 78 LYS A O 1
ATOM 627 N N . SER A 1 79 ? 11.241 -2.661 -10.555 1.00 92.62 79 SER A N 1
ATOM 628 C CA . SER A 1 79 ? 10.562 -3.360 -11.656 1.00 92.62 79 SER A CA 1
ATOM 629 C C . SER A 1 79 ? 9.081 -3.623 -11.371 1.00 92.62 79 SER A C 1
ATOM 631 O O . SER A 1 79 ? 8.280 -3.567 -12.301 1.00 92.62 79 SER A O 1
ATOM 633 N N . ASN A 1 80 ? 8.692 -3.820 -10.105 1.00 93.44 80 ASN A N 1
ATOM 634 C CA . ASN A 1 80 ? 7.277 -3.877 -9.717 1.00 93.44 80 ASN A CA 1
ATOM 635 C C . ASN A 1 80 ? 6.573 -2.523 -9.912 1.00 93.44 80 ASN A C 1
ATOM 637 O O . ASN A 1 80 ? 5.453 -2.492 -10.410 1.00 93.44 80 ASN A O 1
ATOM 641 N N . LEU A 1 81 ? 7.220 -1.412 -9.546 1.00 95.94 81 LEU A N 1
ATOM 642 C CA . LEU A 1 81 ? 6.668 -0.060 -9.707 1.00 95.94 81 LEU A CA 1
ATOM 643 C C . LEU A 1 81 ? 6.552 0.349 -11.176 1.00 95.94 81 LEU A C 1
ATOM 645 O O . LEU A 1 81 ? 5.541 0.895 -11.594 1.00 95.94 81 LEU A O 1
ATOM 649 N N . LEU A 1 82 ? 7.587 0.083 -11.972 1.00 95.44 82 LEU A N 1
ATOM 650 C CA . LEU A 1 82 ? 7.640 0.454 -13.389 1.00 95.44 82 LEU A CA 1
ATOM 651 C C . LEU A 1 82 ? 7.096 -0.654 -14.306 1.00 95.44 82 LEU A C 1
ATOM 653 O O . LEU A 1 82 ? 7.488 -0.764 -15.475 1.00 95.44 82 LEU A O 1
ATOM 657 N N . TYR A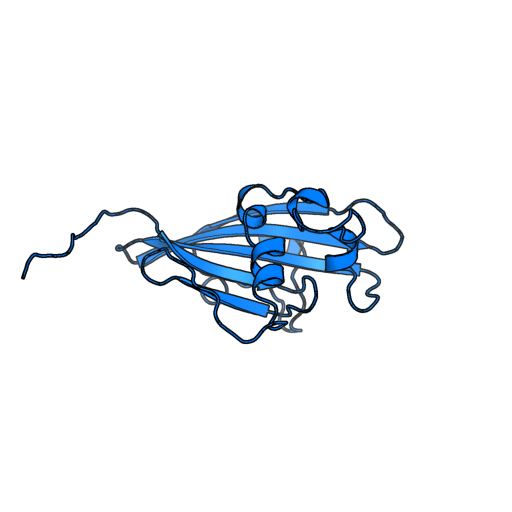 1 83 ? 6.204 -1.494 -13.776 1.00 91.00 83 TYR A N 1
ATOM 658 C CA . TYR A 1 83 ? 5.539 -2.546 -14.535 1.00 91.00 83 TYR A CA 1
ATOM 659 C C . TYR A 1 83 ? 4.795 -1.953 -15.745 1.00 91.00 83 TYR A C 1
ATOM 661 O O . TYR A 1 83 ? 4.399 -0.789 -15.747 1.00 91.00 83 TYR A O 1
ATOM 669 N N . ARG A 1 84 ? 4.680 -2.725 -16.837 1.00 89.69 84 ARG A N 1
ATOM 670 C CA . ARG A 1 84 ? 4.180 -2.245 -18.148 1.00 89.69 84 ARG A CA 1
ATOM 671 C C . ARG A 1 84 ? 4.927 -1.015 -18.701 1.00 89.69 84 ARG A C 1
ATOM 673 O O . ARG A 1 84 ? 4.365 -0.235 -19.461 1.00 89.69 84 ARG A O 1
ATOM 680 N N . LYS A 1 85 ? 6.222 -0.887 -18.382 1.00 89.19 85 LYS A N 1
ATOM 681 C CA . LYS A 1 85 ? 7.137 0.139 -18.917 1.00 89.19 85 LYS A CA 1
ATOM 682 C C . LYS A 1 85 ? 6.703 1.578 -18.595 1.00 89.19 85 LYS A C 1
ATOM 684 O O . LYS A 1 85 ? 6.926 2.459 -19.419 1.00 89.19 85 LYS A O 1
ATOM 689 N N . GLN A 1 86 ? 6.151 1.839 -17.412 1.00 91.00 86 GLN A N 1
ATOM 690 C CA . GLN A 1 86 ? 5.907 3.217 -16.968 1.00 91.00 86 GLN A CA 1
ATOM 691 C C . GLN A 1 86 ? 7.221 4.010 -16.817 1.00 91.00 86 GLN A C 1
ATOM 693 O O . GLN A 1 86 ? 8.246 3.460 -16.411 1.00 91.00 86 GLN A O 1
ATOM 698 N N . GLU A 1 87 ? 7.192 5.312 -17.121 1.00 94.88 87 GLU A N 1
ATOM 699 C CA . GLU A 1 87 ? 8.345 6.212 -16.928 1.00 94.88 87 GLU A CA 1
ATOM 700 C C . GLU A 1 87 ? 8.511 6.655 -15.474 1.00 94.88 87 GLU A C 1
ATOM 702 O O . GLU A 1 87 ? 9.623 6.835 -14.975 1.00 94.88 87 GLU A O 1
ATOM 707 N N . THR A 1 88 ? 7.396 6.862 -14.782 1.00 96.00 88 THR A N 1
ATOM 708 C CA . THR A 1 88 ? 7.329 7.237 -13.371 1.00 96.00 88 THR A CA 1
ATOM 709 C C . THR A 1 88 ? 6.078 6.614 -12.782 1.00 96.00 88 THR A C 1
ATOM 711 O O . THR A 1 88 ? 5.018 6.684 -13.396 1.00 96.00 88 THR A O 1
ATOM 714 N N . ALA A 1 89 ? 6.206 6.048 -11.587 1.00 97.12 89 ALA A N 1
ATOM 715 C CA . ALA A 1 89 ? 5.099 5.436 -10.868 1.00 97.12 89 ALA A CA 1
ATOM 716 C C . ALA A 1 89 ? 5.109 5.893 -9.410 1.00 97.12 89 ALA A C 1
ATOM 718 O O . ALA A 1 89 ? 6.175 5.959 -8.786 1.00 97.12 89 ALA A O 1
ATOM 719 N N . HIS A 1 90 ? 3.922 6.194 -8.888 1.00 98.38 90 HIS A N 1
ATOM 720 C CA . HIS A 1 90 ? 3.645 6.273 -7.456 1.00 98.38 90 HIS A CA 1
ATOM 721 C C . HIS A 1 90 ? 2.827 5.045 -7.074 1.00 98.38 90 HIS A C 1
ATOM 723 O O . HIS A 1 90 ? 2.037 4.583 -7.887 1.00 98.38 90 HIS A O 1
ATOM 729 N N . ALA A 1 91 ? 3.020 4.509 -5.880 1.00 98.38 91 ALA A N 1
ATOM 730 C CA . ALA A 1 91 ? 2.272 3.349 -5.415 1.00 98.38 91 ALA A CA 1
ATOM 731 C C . ALA A 1 91 ? 2.095 3.404 -3.906 1.00 98.38 91 ALA A C 1
ATOM 733 O O . ALA A 1 91 ? 2.871 4.073 -3.215 1.00 98.38 91 ALA A O 1
ATOM 734 N N . TYR A 1 92 ? 1.122 2.653 -3.408 1.00 98.69 92 TYR A N 1
ATOM 735 C CA . TYR A 1 92 ? 0.892 2.502 -1.981 1.00 98.69 92 TYR A CA 1
ATOM 736 C C . TYR A 1 92 ? 0.660 1.046 -1.613 1.00 98.69 92 TYR A C 1
ATOM 738 O O . TYR A 1 92 ? 0.041 0.291 -2.356 1.00 98.69 92 TYR A O 1
ATOM 746 N N . VAL A 1 93 ? 1.139 0.671 -0.435 1.00 98.62 93 VAL A N 1
ATOM 747 C CA . VAL A 1 93 ? 0.747 -0.559 0.250 1.00 98.62 93 VAL A CA 1
ATOM 748 C C . VAL A 1 93 ? 0.304 -0.162 1.647 1.00 98.62 93 VAL A C 1
ATOM 750 O O . VAL A 1 93 ? 1.016 0.589 2.317 1.00 98.62 93 VAL A O 1
ATOM 753 N N . TRP A 1 94 ? -0.865 -0.620 2.076 1.00 98.75 94 TRP A N 1
ATOM 754 C CA . TRP A 1 94 ? -1.478 -0.174 3.325 1.00 98.75 94 TRP A CA 1
ATOM 755 C C . TRP A 1 94 ? -2.127 -1.323 4.093 1.00 98.75 94 TRP A C 1
ATOM 757 O O . TRP A 1 94 ? -2.471 -2.359 3.524 1.00 98.75 94 TRP A O 1
ATOM 767 N N . LEU A 1 95 ? -2.253 -1.131 5.403 1.00 98.75 95 LEU A N 1
ATOM 768 C CA . LEU A 1 95 ? -2.889 -2.041 6.346 1.00 98.75 95 LEU A CA 1
ATOM 769 C C . LEU A 1 95 ? -3.734 -1.212 7.310 1.00 98.75 95 LEU A C 1
ATOM 771 O O . LEU A 1 95 ? -3.232 -0.316 7.987 1.00 98.75 95 LEU A O 1
ATOM 775 N N . GLU A 1 96 ? -5.017 -1.525 7.366 1.00 98.69 96 GLU A N 1
ATOM 776 C CA . GLU A 1 96 ? -5.989 -0.894 8.243 1.00 98.69 96 GLU A CA 1
ATOM 777 C C . GLU A 1 96 ? -6.285 -1.801 9.425 1.00 98.69 96 GLU A C 1
ATOM 779 O O . GLU A 1 96 ? -6.544 -3.003 9.281 1.00 98.69 96 GLU A O 1
ATOM 784 N N . PHE A 1 97 ? -6.288 -1.192 10.601 1.00 98.38 97 PHE A N 1
ATOM 785 C CA . PHE A 1 97 ? -6.683 -1.814 11.842 1.00 98.38 97 PHE A CA 1
ATOM 786 C C . PHE A 1 97 ? -7.996 -1.219 12.334 1.00 98.38 97 PHE A C 1
ATOM 788 O O . PHE A 1 97 ? -8.154 -0.003 12.365 1.00 98.38 97 PHE A O 1
ATOM 795 N N . GLY A 1 98 ? -8.910 -2.079 12.773 1.00 97.44 98 GLY A N 1
ATOM 796 C CA . GLY A 1 98 ? -10.163 -1.693 13.410 1.00 97.44 98 GLY A CA 1
ATOM 797 C C . GLY A 1 98 ? -10.167 -2.034 14.895 1.00 97.44 98 GLY A C 1
ATOM 798 O O . GLY A 1 98 ? -9.559 -3.022 15.322 1.00 97.44 98 GLY A O 1
ATOM 799 N N . HIS A 1 99 ? -10.877 -1.226 15.673 1.00 95.06 99 HIS A N 1
ATOM 800 C CA . HIS A 1 99 ? -11.144 -1.442 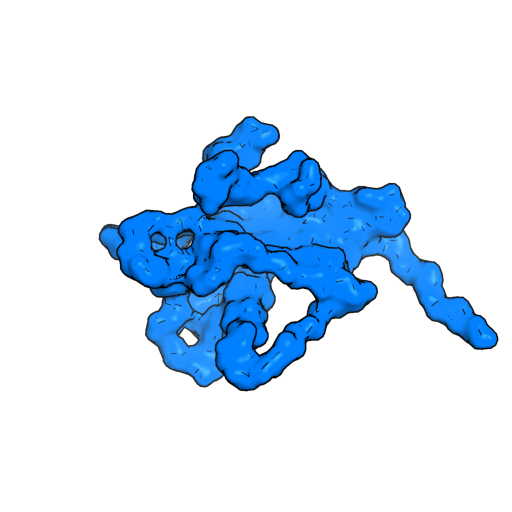17.089 1.00 95.06 99 HIS A CA 1
ATOM 801 C C . HIS A 1 99 ? -12.651 -1.605 17.338 1.00 95.06 99 HIS A C 1
ATOM 803 O O . HIS A 1 99 ? -13.483 -1.096 16.588 1.00 95.06 99 HIS A O 1
ATOM 809 N N . SER A 1 100 ? -13.030 -2.293 18.419 1.00 91.06 100 SER A N 1
ATOM 810 C CA . SER A 1 100 ? -14.440 -2.540 18.755 1.00 91.06 100 SER A CA 1
ATOM 811 C C . SER A 1 100 ? -15.231 -1.273 19.109 1.00 91.06 100 SER A C 1
ATOM 813 O O . SER A 1 100 ? -16.455 -1.315 19.105 1.00 91.06 100 SER A O 1
ATOM 815 N N . SER A 1 101 ? -14.557 -0.154 19.408 1.00 92.56 101 SER A N 1
ATOM 816 C CA . SER A 1 101 ? -15.198 1.162 19.595 1.00 92.56 101 SER A CA 1
ATOM 817 C C . SER A 1 101 ? -15.654 1.808 18.281 1.00 92.56 101 SER A C 1
ATOM 819 O O . SER A 1 101 ? -16.367 2.804 18.316 1.00 92.56 101 SER A O 1
ATOM 821 N N . GLY A 1 102 ? -15.244 1.265 17.129 1.00 91.81 102 GLY A N 1
ATOM 822 C CA . GLY A 1 102 ? -15.450 1.869 15.813 1.00 91.81 102 GLY A CA 1
ATOM 823 C C . GLY A 1 102 ? -14.246 2.667 15.304 1.00 91.81 102 GLY A C 1
ATOM 824 O O . GLY A 1 102 ? -14.203 2.972 14.113 1.00 91.81 102 GLY A O 1
ATOM 825 N N . GLU A 1 103 ? -13.253 2.939 16.156 1.00 96.25 103 GLU A N 1
ATOM 826 C CA . GLU A 1 103 ? -11.986 3.555 15.748 1.00 96.25 103 GLU A CA 1
ATOM 827 C C . GLU A 1 103 ? -11.256 2.711 14.699 1.00 96.25 103 GLU A C 1
ATOM 829 O O . GLU A 1 103 ? -11.293 1.473 14.715 1.00 96.25 103 GLU A O 1
ATOM 834 N N . ALA A 1 104 ? -10.566 3.399 13.794 1.00 97.81 104 ALA A N 1
ATOM 835 C CA . ALA A 1 104 ? -9.728 2.788 12.781 1.00 97.81 104 ALA A CA 1
ATOM 836 C C . ALA A 1 104 ? -8.418 3.556 12.644 1.00 97.81 104 ALA A C 1
ATOM 838 O O . ALA A 1 104 ? -8.397 4.780 12.738 1.00 97.81 104 ALA A O 1
ATOM 839 N N . VAL A 1 105 ? -7.340 2.823 12.394 1.00 98.50 105 VAL A N 1
ATOM 840 C CA . VAL A 1 105 ? -6.020 3.385 12.110 1.00 98.50 105 VAL A CA 1
ATOM 841 C C . VAL A 1 105 ? -5.467 2.677 10.890 1.00 98.50 105 VAL A C 1
ATOM 843 O O . VAL A 1 105 ? -5.391 1.448 10.860 1.00 98.50 105 VAL A O 1
ATOM 846 N N . THR A 1 106 ? -5.038 3.444 9.899 1.00 98.75 106 THR A N 1
ATOM 847 C CA . THR A 1 106 ? -4.335 2.923 8.732 1.00 98.75 106 THR A CA 1
ATOM 848 C C . THR A 1 106 ? -2.852 3.236 8.832 1.00 98.75 106 THR A C 1
ATOM 850 O O . THR A 1 106 ? -2.458 4.381 9.041 1.00 98.75 106 THR A O 1
ATOM 853 N N . VAL A 1 107 ? -2.018 2.225 8.605 1.00 98.75 107 VAL A N 1
ATOM 854 C CA . VAL A 1 107 ? -0.587 2.396 8.339 1.00 98.75 107 VAL A CA 1
ATOM 855 C C . VAL A 1 107 ? -0.301 2.104 6.874 1.00 98.75 107 VAL A C 1
ATOM 857 O O . VAL A 1 107 ? -0.977 1.286 6.247 1.00 98.75 107 VAL A O 1
ATOM 860 N N . GLY A 1 108 ? 0.736 2.717 6.319 1.00 98.56 108 GLY A N 1
ATOM 861 C CA . GLY A 1 108 ? 1.157 2.343 4.980 1.00 98.56 108 GLY A CA 1
ATOM 862 C C . GLY A 1 108 ? 2.497 2.896 4.541 1.00 98.56 108 GLY A C 1
ATOM 863 O O . GLY A 1 108 ? 3.130 3.731 5.194 1.00 98.56 108 GLY A O 1
ATOM 864 N N . VAL A 1 109 ? 2.914 2.395 3.384 1.00 98.75 109 VAL A N 1
ATOM 865 C CA . VAL A 1 109 ? 4.150 2.744 2.699 1.00 98.75 109 VAL A CA 1
ATOM 866 C C . VAL A 1 109 ? 3.786 3.322 1.341 1.00 98.75 109 VAL A C 1
ATOM 868 O O . VAL A 1 109 ? 3.167 2.652 0.517 1.00 98.75 109 VAL A O 1
ATOM 871 N N . GLY A 1 110 ? 4.186 4.565 1.098 1.00 98.56 110 GLY A N 1
ATOM 872 C CA . GLY A 1 110 ? 4.150 5.162 -0.227 1.00 98.56 110 GLY A CA 1
ATOM 873 C C . GLY A 1 110 ? 5.491 5.004 -0.936 1.00 98.56 110 GLY A C 1
ATOM 874 O O . GLY A 1 110 ? 6.556 5.074 -0.317 1.00 98.56 110 GLY A O 1
ATOM 875 N N . LEU A 1 111 ? 5.438 4.776 -2.242 1.00 98.50 111 LEU A N 1
ATOM 876 C CA . LEU A 1 111 ? 6.578 4.467 -3.097 1.00 98.50 111 LEU A CA 1
ATOM 877 C C . LEU A 1 111 ? 6.610 5.401 -4.305 1.00 98.50 111 LEU A C 1
ATOM 879 O O . LEU A 1 111 ? 5.568 5.763 -4.849 1.00 98.50 111 LEU A O 1
ATOM 883 N N . ARG A 1 112 ? 7.815 5.735 -4.774 1.00 98.38 112 ARG A N 1
ATOM 884 C CA . ARG A 1 112 ? 8.028 6.371 -6.078 1.00 98.38 112 ARG A CA 1
ATOM 885 C C . ARG A 1 112 ? 9.256 5.806 -6.774 1.00 98.38 112 ARG A C 1
ATOM 887 O O . ARG A 1 112 ? 10.336 5.760 -6.182 1.00 98.38 112 ARG A O 1
ATOM 894 N N . ALA A 1 113 ? 9.113 5.480 -8.053 1.00 98.19 113 ALA A N 1
ATOM 895 C CA . ALA A 1 113 ? 10.225 5.147 -8.937 1.00 98.19 113 ALA A CA 1
ATOM 896 C C . ALA A 1 113 ? 10.156 5.948 -10.240 1.00 98.19 113 ALA A C 1
ATOM 898 O O . ALA A 1 113 ? 9.087 6.400 -10.650 1.00 98.19 113 ALA A O 1
ATOM 899 N N . GLN A 1 114 ? 11.311 6.111 -10.884 1.00 97.94 114 GLN A N 1
ATOM 900 C CA . GLN A 1 114 ? 11.457 6.729 -12.202 1.00 97.94 114 GLN A CA 1
ATOM 901 C C . GLN A 1 114 ? 12.422 5.877 -13.032 1.00 97.94 114 GLN A C 1
ATOM 903 O O . GLN A 1 114 ? 13.379 5.333 -12.478 1.00 97.94 114 GLN A O 1
ATOM 908 N N . ARG A 1 115 ? 12.206 5.751 -14.346 1.00 95.56 115 ARG A N 1
ATOM 909 C CA . ARG A 1 115 ? 13.022 4.876 -15.209 1.00 95.56 115 ARG A CA 1
ATOM 910 C C . ARG A 1 115 ? 14.515 5.179 -15.098 1.00 95.56 115 ARG A C 1
ATOM 912 O O . ARG A 1 115 ? 15.307 4.278 -14.829 1.00 95.56 115 ARG A O 1
ATOM 919 N N . HIS A 1 116 ? 14.869 6.451 -15.241 1.00 95.44 116 HIS A N 1
ATOM 920 C CA . HIS A 1 116 ? 16.252 6.931 -15.294 1.00 95.44 116 HIS A CA 1
ATOM 921 C C . HIS A 1 116 ? 16.880 7.197 -13.914 1.00 95.44 116 HIS A C 1
ATOM 923 O O . HIS A 1 116 ? 17.929 7.825 -13.830 1.00 95.44 116 HIS A O 1
ATOM 929 N N . ASN A 1 117 ? 16.245 6.747 -12.826 1.00 95.25 117 ASN A N 1
ATOM 930 C CA . ASN A 1 117 ? 16.775 6.870 -11.470 1.00 95.25 117 ASN A CA 1
ATOM 931 C C . ASN A 1 117 ? 16.684 5.522 -10.754 1.00 95.25 117 ASN A C 1
ATOM 933 O O . ASN A 1 117 ? 15.604 4.943 -10.640 1.00 95.25 117 ASN A O 1
ATOM 937 N N . ASP A 1 118 ? 17.803 4.988 -10.282 1.00 91.25 118 ASP A N 1
ATOM 938 C CA . ASP A 1 118 ? 17.825 3.680 -9.616 1.00 91.25 118 ASP A CA 1
ATOM 939 C C . ASP A 1 118 ? 17.272 3.709 -8.196 1.00 91.25 118 ASP A C 1
ATOM 941 O O . ASP A 1 118 ? 16.815 2.687 -7.680 1.00 91.25 118 ASP A O 1
ATOM 945 N N . LYS A 1 119 ? 17.219 4.887 -7.573 1.00 95.75 119 LYS A N 1
ATOM 946 C CA . LYS A 1 119 ? 16.667 5.033 -6.233 1.00 95.75 119 LYS A CA 1
ATOM 947 C C . LYS A 1 119 ? 15.140 4.955 -6.259 1.00 95.75 119 LYS A C 1
ATOM 949 O O . LYS A 1 119 ? 14.465 5.812 -6.826 1.00 95.75 119 LYS A O 1
ATOM 954 N N . VAL A 1 120 ? 14.596 3.981 -5.531 1.00 97.31 120 VAL A N 1
ATOM 955 C CA . VAL A 1 120 ? 13.181 3.963 -5.138 1.00 97.31 120 VAL A CA 1
ATOM 956 C C . VAL A 1 120 ? 13.006 4.816 -3.885 1.00 97.31 120 VAL A C 1
ATOM 958 O O . VAL A 1 120 ? 13.542 4.499 -2.816 1.00 97.31 120 VAL A O 1
ATOM 961 N N . THR A 1 121 ? 12.246 5.900 -4.011 1.00 97.94 121 THR A N 1
ATOM 962 C CA . THR A 1 121 ? 11.852 6.733 -2.873 1.00 97.94 121 THR A CA 1
ATOM 963 C C . THR A 1 121 ? 10.706 6.062 -2.130 1.00 97.94 121 THR A C 1
ATOM 965 O O . THR A 1 121 ? 9.800 5.505 -2.746 1.00 97.94 121 THR A O 1
ATOM 968 N N . ARG A 1 122 ? 10.754 6.130 -0.801 1.00 97.38 122 ARG A N 1
ATOM 969 C CA . ARG A 1 122 ? 9.746 5.588 0.109 1.00 97.38 122 ARG A CA 1
ATOM 970 C C . ARG A 1 122 ? 9.394 6.611 1.171 1.00 97.38 122 ARG A C 1
ATOM 972 O O . ARG A 1 122 ? 10.261 7.383 1.581 1.00 97.38 122 ARG A O 1
ATOM 979 N N . TRP A 1 123 ? 8.154 6.588 1.628 1.00 98.25 123 TRP A N 1
ATOM 980 C CA . TRP A 1 123 ? 7.708 7.281 2.832 1.00 98.25 123 TRP A CA 1
ATOM 981 C C . TRP A 1 123 ? 6.681 6.425 3.561 1.00 98.25 123 TRP A C 1
ATOM 983 O O . TRP A 1 123 ? 6.076 5.535 2.972 1.00 98.25 123 TRP A O 1
ATOM 993 N N . TYR A 1 124 ? 6.491 6.718 4.839 1.00 98.38 124 TYR A N 1
ATOM 994 C CA . TYR A 1 124 ? 5.578 5.999 5.718 1.00 98.38 124 TYR A CA 1
ATOM 995 C C . TYR A 1 124 ? 4.492 6.947 6.199 1.00 98.38 124 TYR A C 1
ATOM 997 O O . TYR A 1 124 ? 4.729 8.157 6.288 1.00 98.38 124 TYR A O 1
ATOM 1005 N N . PHE A 1 125 ? 3.321 6.404 6.500 1.00 98.19 125 PHE A N 1
ATOM 1006 C CA . PHE A 1 125 ? 2.236 7.156 7.107 1.00 98.19 125 PHE A CA 1
ATOM 1007 C C . PHE A 1 125 ? 1.468 6.302 8.110 1.00 98.19 125 PHE A C 1
ATOM 1009 O O . PHE A 1 125 ? 1.410 5.077 7.992 1.00 98.19 125 PHE A O 1
ATOM 1016 N N . VAL A 1 126 ? 0.891 6.998 9.084 1.00 98.19 126 VAL A N 1
ATOM 1017 C CA . VAL A 1 126 ? -0.113 6.506 10.022 1.00 98.19 126 VAL A CA 1
ATOM 1018 C C . VAL A 1 126 ? -1.214 7.556 10.023 1.00 98.19 126 VAL A C 1
ATOM 1020 O O . VAL A 1 126 ? -0.907 8.744 10.135 1.00 98.19 126 VAL A O 1
ATOM 1023 N N . VAL A 1 127 ? -2.456 7.137 9.820 1.00 98.00 127 VAL A N 1
ATOM 1024 C CA . VAL A 1 127 ? -3.622 8.018 9.716 1.00 98.00 127 VAL A CA 1
ATOM 1025 C C . VAL A 1 127 ? -4.747 7.411 10.539 1.00 98.00 127 VAL A C 1
ATOM 1027 O O . VAL A 1 127 ? -5.043 6.225 10.388 1.00 98.00 127 VAL A O 1
ATOM 1030 N N . ASP A 1 128 ? -5.370 8.223 11.386 1.00 97.75 128 ASP A N 1
ATOM 1031 C CA . ASP A 1 128 ? -6.636 7.863 12.017 1.00 97.75 128 ASP A CA 1
ATOM 1032 C C . ASP A 1 128 ? -7.723 7.890 10.938 1.00 97.75 128 ASP A C 1
ATOM 1034 O O . ASP A 1 128 ? -7.944 8.915 10.293 1.00 97.75 128 ASP A O 1
ATOM 1038 N N . GLY A 1 129 ? -8.360 6.747 10.701 1.00 97.44 129 GLY A N 1
ATOM 1039 C CA . GLY A 1 129 ? -9.359 6.571 9.653 1.00 97.44 129 GLY A CA 1
ATOM 1040 C C . GLY A 1 129 ? -9.044 5.452 8.663 1.00 97.44 129 GLY A C 1
ATOM 1041 O O . GLY A 1 129 ? -8.041 4.731 8.748 1.00 97.44 129 GLY A O 1
ATOM 1042 N N . ARG A 1 130 ? -9.968 5.298 7.721 1.00 98.38 130 ARG A N 1
ATOM 1043 C CA . ARG A 1 130 ? -10.079 4.191 6.779 1.00 98.38 130 ARG A CA 1
ATOM 1044 C C . ARG A 1 130 ? -9.838 4.651 5.349 1.00 98.38 130 ARG A C 1
ATOM 1046 O O . ARG A 1 130 ? -10.423 5.638 4.893 1.00 98.38 130 ARG A O 1
ATOM 1053 N N . VAL A 1 131 ? -9.033 3.891 4.611 1.00 98.25 131 VAL A N 1
ATOM 1054 C CA . VAL A 1 131 ? -8.788 4.147 3.181 1.00 98.25 131 VAL A CA 1
ATOM 1055 C C . VAL A 1 131 ? -10.089 3.976 2.396 1.00 98.25 131 VAL A C 1
ATOM 1057 O O . VAL A 1 131 ? -10.824 3.012 2.607 1.00 98.25 131 VAL A O 1
ATOM 1060 N N . GLY A 1 132 ? -10.392 4.922 1.509 1.00 96.38 132 GLY A N 1
ATOM 1061 C CA . GLY A 1 132 ? -11.605 4.918 0.686 1.00 96.38 132 GLY A CA 1
ATOM 1062 C C . GLY A 1 132 ? -12.878 5.354 1.422 1.00 96.38 132 GLY A C 1
ATOM 1063 O O . GLY A 1 132 ? -13.940 5.389 0.807 1.00 96.38 132 GLY A O 1
ATOM 1064 N N . VAL A 1 133 ? -12.787 5.700 2.712 1.00 96.94 133 VAL A N 1
ATOM 1065 C CA . VAL A 1 133 ? -13.913 6.223 3.506 1.00 96.94 133 VAL A CA 1
ATOM 1066 C C . VAL A 1 133 ? -13.563 7.586 4.091 1.00 96.94 133 VAL A C 1
ATOM 1068 O O . VAL A 1 133 ? -14.247 8.561 3.797 1.00 96.94 133 VAL A O 1
ATOM 1071 N N . ASP A 1 134 ? -12.487 7.658 4.876 1.00 97.88 134 ASP A N 1
ATOM 1072 C CA . ASP A 1 134 ? -12.079 8.880 5.580 1.00 97.88 134 ASP A CA 1
ATOM 1073 C C . ASP A 1 134 ? -11.005 9.656 4.799 1.00 97.88 134 ASP A C 1
ATOM 1075 O O . ASP A 1 134 ? -10.922 10.877 4.891 1.00 97.88 134 ASP A O 1
ATOM 1079 N N . PHE A 1 135 ? -10.195 8.956 3.999 1.00 98.00 135 PHE A N 1
ATOM 1080 C CA . PHE A 1 135 ? -9.200 9.552 3.103 1.00 98.00 135 PHE A CA 1
ATOM 1081 C C . PHE A 1 135 ? -8.935 8.653 1.890 1.00 98.00 135 PHE A C 1
ATOM 1083 O O . PHE A 1 135 ? -9.252 7.461 1.900 1.00 98.00 135 PHE A O 1
ATOM 1090 N N . SER A 1 136 ? -8.317 9.206 0.844 1.00 97.69 136 SER A N 1
ATOM 1091 C CA . SER A 1 136 ? -7.987 8.468 -0.379 1.00 97.69 136 SER A CA 1
ATOM 1092 C C . SER A 1 136 ? -6.477 8.357 -0.607 1.00 97.69 136 SER A C 1
ATOM 1094 O O . SER A 1 136 ? -5.693 9.227 -0.227 1.00 97.69 136 SER A O 1
ATOM 1096 N N . LEU A 1 137 ? -6.054 7.284 -1.274 1.00 98.38 137 LEU A N 1
ATOM 1097 C CA . LEU A 1 137 ? -4.699 7.133 -1.826 1.00 98.38 137 LEU A CA 1
ATOM 1098 C C . LEU A 1 137 ? -4.651 7.424 -3.333 1.00 98.38 137 LEU A C 1
ATOM 1100 O O . LEU A 1 137 ? -3.567 7.487 -3.919 1.00 98.38 137 LEU A O 1
ATOM 1104 N N . LEU A 1 138 ? -5.819 7.631 -3.939 1.00 98.19 138 LEU A N 1
ATOM 1105 C CA . LEU A 1 138 ? -6.038 7.900 -5.353 1.00 98.19 138 LEU A CA 1
ATOM 1106 C C . LEU A 1 138 ? -6.664 9.288 -5.532 1.00 98.19 138 LEU A C 1
ATOM 1108 O O . LEU A 1 138 ? -7.518 9.716 -4.753 1.00 98.19 138 LEU A O 1
ATOM 1112 N N . GLY A 1 139 ? -6.228 10.006 -6.562 1.00 96.88 139 GLY A N 1
ATOM 1113 C CA . GLY A 1 139 ? -6.891 11.218 -7.027 1.00 96.88 139 GLY A CA 1
ATOM 1114 C C . GLY A 1 139 ? -8.178 10.907 -7.792 1.00 96.88 139 GLY A C 1
ATOM 1115 O O . GLY A 1 139 ? -8.476 9.758 -8.105 1.00 96.88 139 GLY A O 1
ATOM 1116 N N . LEU A 1 140 ? -8.920 11.956 -8.158 1.00 93.44 140 LEU A N 1
ATOM 1117 C CA . LEU A 1 140 ? -10.147 11.839 -8.963 1.00 93.44 140 LEU A CA 1
ATOM 1118 C C . LEU A 1 140 ? -9.907 11.233 -10.357 1.00 93.44 140 LEU A C 1
ATOM 1120 O O . LEU A 1 140 ? -10.838 10.735 -10.981 1.00 93.44 140 LEU A O 1
ATOM 1124 N N . ASP A 1 141 ? -8.670 11.291 -10.854 1.00 94.19 141 ASP A N 1
ATOM 1125 C CA . ASP A 1 141 ? -8.239 10.684 -12.115 1.00 94.19 141 ASP A CA 1
ATOM 1126 C C . ASP A 1 141 ? -7.761 9.231 -11.951 1.00 94.19 141 ASP A C 1
ATOM 1128 O O . ASP A 1 141 ? -7.146 8.680 -12.867 1.00 94.19 141 ASP A O 1
ATOM 1132 N N . ASP A 1 142 ? -8.029 8.625 -10.791 1.00 93.88 142 ASP A N 1
ATOM 1133 C CA . ASP A 1 142 ? -7.633 7.266 -10.426 1.00 93.88 142 ASP A CA 1
ATOM 1134 C C . ASP A 1 142 ? -6.112 7.043 -10.475 1.00 93.88 142 ASP A C 1
ATOM 1136 O O . ASP A 1 142 ? -5.603 5.948 -10.732 1.00 93.88 142 ASP A O 1
ATOM 1140 N N . ARG A 1 143 ? -5.351 8.123 -10.251 1.00 95.69 143 ARG A N 1
ATOM 1141 C CA . ARG A 1 143 ? -3.898 8.065 -10.119 1.00 95.69 143 ARG A CA 1
ATOM 1142 C C . ARG A 1 143 ? -3.482 8.103 -8.658 1.00 95.69 143 ARG A C 1
ATOM 1144 O O . ARG A 1 143 ? -4.028 8.896 -7.892 1.00 95.69 143 ARG A O 1
ATOM 1151 N N . PRO A 1 144 ? -2.456 7.332 -8.270 1.00 97.81 144 PRO A N 1
ATOM 1152 C CA . PRO A 1 144 ? -1.930 7.382 -6.916 1.00 97.81 144 PRO A CA 1
ATOM 1153 C C . PRO A 1 144 ? -1.447 8.787 -6.574 1.00 97.81 144 PRO A C 1
ATOM 1155 O O . PRO A 1 144 ? -0.709 9.413 -7.344 1.00 97.81 144 PRO A O 1
ATOM 1158 N N . LEU A 1 145 ? -1.848 9.267 -5.402 1.00 98.31 145 LEU A N 1
ATOM 1159 C CA . LEU A 1 145 ? -1.430 10.565 -4.904 1.00 98.31 145 LEU A CA 1
ATOM 1160 C C . LEU A 1 145 ? 0.091 10.608 -4.706 1.00 98.31 145 LEU A C 1
ATOM 1162 O O . LEU A 1 145 ? 0.764 9.625 -4.397 1.00 98.31 145 LEU A O 1
ATOM 1166 N N . THR A 1 146 ? 0.664 11.792 -4.870 1.00 98.06 146 THR A N 1
ATOM 1167 C CA . THR A 1 146 ? 2.016 12.063 -4.383 1.00 98.06 146 THR A CA 1
ATOM 1168 C C . THR A 1 146 ? 1.993 12.211 -2.863 1.00 98.06 146 THR A C 1
ATOM 1170 O O . THR A 1 146 ? 0.976 12.582 -2.278 1.00 98.06 146 THR A O 1
ATOM 1173 N N . ARG A 1 147 ? 3.151 12.060 -2.204 1.00 97.69 147 ARG A N 1
ATOM 1174 C CA . ARG A 1 147 ? 3.281 12.365 -0.766 1.00 97.69 147 ARG A CA 1
ATOM 1175 C C . ARG A 1 147 ? 2.721 13.747 -0.407 1.00 97.69 147 ARG A C 1
ATOM 1177 O O . ARG A 1 147 ? 2.063 13.885 0.613 1.00 97.69 147 ARG A O 1
ATOM 1184 N N . LYS A 1 148 ? 2.991 14.763 -1.235 1.00 97.81 148 LYS A N 1
ATOM 1185 C CA . LYS A 1 148 ? 2.531 16.137 -0.990 1.00 97.81 148 LYS A CA 1
ATOM 1186 C C . LYS A 1 148 ? 1.005 16.236 -1.034 1.00 97.81 148 LYS A C 1
ATOM 1188 O O . LYS A 1 148 ? 0.440 16.918 -0.195 1.00 97.81 148 LYS A O 1
ATOM 1193 N N . GLN A 1 149 ? 0.366 15.566 -1.992 1.00 97.88 149 GLN A N 1
ATOM 1194 C CA . GLN A 1 149 ? -1.094 15.533 -2.088 1.00 97.88 149 GLN A CA 1
ATOM 1195 C C . GLN A 1 149 ? -1.714 14.747 -0.932 1.00 97.88 149 GLN A C 1
ATOM 1197 O O . GLN A 1 149 ? -2.686 15.215 -0.363 1.00 97.88 149 GLN A O 1
ATOM 1202 N N . LEU A 1 150 ? -1.120 13.613 -0.540 1.00 97.00 150 LEU A N 1
ATOM 1203 C CA . LEU A 1 150 ? -1.607 12.828 0.595 1.00 97.00 150 LEU A CA 1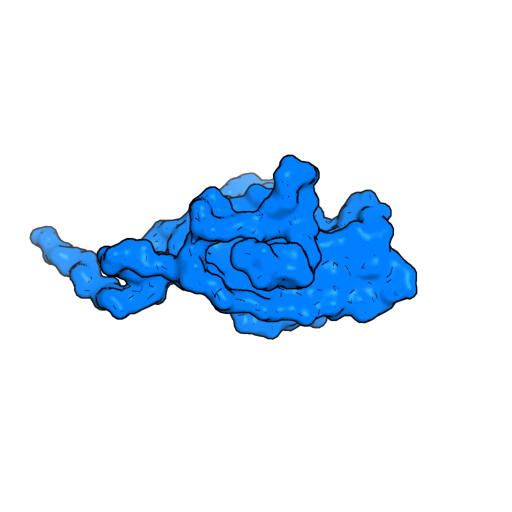
ATOM 1204 C C . LEU A 1 150 ? -1.614 13.639 1.900 1.00 97.00 150 LEU A C 1
ATOM 1206 O O . LEU A 1 150 ? -2.587 13.579 2.632 1.00 97.00 150 LEU A O 1
ATOM 1210 N N . VAL A 1 151 ? -0.558 14.415 2.169 1.00 96.44 151 VAL A N 1
ATOM 1211 C CA . VAL A 1 151 ? -0.466 15.275 3.369 1.00 96.44 151 VAL A CA 1
ATOM 1212 C C . VAL A 1 151 ? -1.444 16.456 3.340 1.00 96.44 151 VAL A C 1
ATOM 1214 O O . VAL A 1 151 ? -1.720 17.033 4.383 1.00 96.44 151 VAL A O 1
ATOM 1217 N N . ALA A 1 152 ? -1.925 16.847 2.163 1.00 96.00 152 ALA A N 1
ATOM 1218 C CA . ALA A 1 152 ? -2.795 18.008 1.996 1.00 96.00 152 ALA A CA 1
ATOM 1219 C C . ALA A 1 152 ? -4.296 17.671 2.042 1.00 96.00 152 ALA A C 1
ATOM 1221 O O . ALA A 1 152 ? -5.097 18.563 1.770 1.00 96.00 152 ALA A O 1
ATOM 1222 N N . GLN A 1 153 ? -4.649 16.407 2.300 1.00 91.06 153 GLN A N 1
ATOM 1223 C CA . GLN A 1 153 ? -6.035 15.972 2.484 1.00 91.06 153 GLN A CA 1
ATOM 1224 C C . GLN A 1 153 ? -6.599 16.430 3.825 1.00 91.06 153 GLN A C 1
ATOM 1226 O O . GLN A 1 153 ? -5.814 16.502 4.798 1.00 91.06 153 GLN A O 1
#

Radius of gyration: 16.51 Å; chains: 1; bounding box: 40×42×44 Å